Protein AF-A0A497EX18-F1 (afdb_monomer_lite)

Secondary structure (DSSP, 8-state):
-PPPSEEEEEE-PSS--HHHHHTTSGGGGGEEEETTEEEE-SSTTTTTEEEEEETTEEEEEESS---HHHHHHHHHHHTTTTS--SGGGGGGS-HHHHHHHHHHHHHSTT------GGGHHHHHHHHHH--

Foldseek 3Di:
DQDFPDKDKDFADPPADQCLQLVVALCVVQWDDDPQKTAGCDFDQHVFWIWGDDPRMIMITGSDDDPPVVVVVQVCQQSLVVDDFVVVVLVVDDPVCSVVVVVVCVVRPNHGHHDGPRCVVVSVVSVVPPD

pLDDT: mean 92.34, std 7.06, range [54.0, 98.44]

Organism: NCBI:txid2056631

Radius of gyration: 15.6 Å; chains: 1; bounding box: 37×31×43 Å

Structure (mmCIF, N/CA/C/O backbone):
data_AF-A0A497EX18-F1
#
_entry.id   AF-A0A497EX18-F1
#
loop_
_atom_site.group_PDB
_atom_site.id
_atom_site.type_symbol
_atom_site.label_atom_id
_atom_site.label_alt_id
_atom_site.label_comp_id
_atom_site.label_asym_id
_atom_site.label_entity_id
_atom_site.label_seq_id
_atom_site.pdbx_PDB_ins_code
_atom_site.Cartn_x
_atom_site.Cartn_y
_atom_site.Cartn_z
_atom_site.occupancy
_atom_site.B_iso_or_equiv
_atom_site.auth_seq_id
_atom_site.auth_comp_id
_atom_site.auth_asym_id
_atom_site.auth_atom_id
_atom_site.pdbx_PDB_model_num
ATOM 1 N N . MET A 1 1 ? 9.129 -12.858 -20.417 1.00 54.00 1 MET A N 1
ATOM 2 C CA . MET A 1 1 ? 9.268 -12.944 -18.947 1.00 54.00 1 MET A CA 1
ATOM 3 C C . MET A 1 1 ? 9.946 -11.665 -18.480 1.00 54.00 1 MET A C 1
ATOM 5 O O . MET A 1 1 ? 11.062 -11.421 -18.912 1.00 54.00 1 MET A O 1
ATOM 9 N N . LEU A 1 2 ? 9.263 -10.810 -17.715 1.00 69.00 2 LEU A N 1
ATOM 10 C CA . LEU A 1 2 ? 9.873 -9.580 -17.193 1.00 69.00 2 LEU A CA 1
ATOM 11 C C . LEU A 1 2 ? 10.792 -9.935 -16.017 1.00 69.00 2 LEU A C 1
ATOM 13 O O . LEU A 1 2 ? 10.367 -10.642 -15.101 1.00 69.00 2 LEU A O 1
ATOM 17 N N . VAL A 1 3 ? 12.041 -9.471 -16.058 1.00 74.88 3 VAL A N 1
ATOM 18 C CA . VAL A 1 3 ? 13.023 -9.661 -14.982 1.00 74.88 3 VAL A CA 1
ATOM 19 C C . VAL A 1 3 ? 12.923 -8.470 -14.033 1.00 74.88 3 VAL A C 1
ATOM 21 O O . VAL A 1 3 ? 13.071 -7.329 -14.459 1.00 74.88 3 VAL A O 1
ATOM 24 N N . TYR A 1 4 ? 12.640 -8.730 -12.756 1.00 78.62 4 TYR A N 1
ATOM 25 C CA . TYR A 1 4 ? 12.621 -7.695 -11.721 1.00 78.62 4 TYR A CA 1
ATOM 26 C C . TYR A 1 4 ? 14.029 -7.480 -11.188 1.00 78.62 4 TYR A C 1
ATOM 28 O O . TYR A 1 4 ? 14.685 -8.443 -10.797 1.00 78.62 4 TYR A O 1
ATOM 36 N N . LEU A 1 5 ? 14.464 -6.223 -11.172 1.00 88.69 5 LEU A N 1
ATOM 37 C CA . LEU A 1 5 ? 15.798 -5.842 -10.715 1.00 88.69 5 LEU A CA 1
ATOM 38 C C . LEU A 1 5 ? 15.848 -5.699 -9.193 1.00 88.69 5 LEU A C 1
ATOM 40 O O . LEU A 1 5 ? 16.878 -5.961 -8.583 1.00 88.69 5 LEU A O 1
ATOM 44 N N . MET A 1 6 ? 14.728 -5.319 -8.569 1.00 95.81 6 MET A N 1
ATOM 45 C CA . MET A 1 6 ? 14.668 -5.066 -7.130 1.00 95.81 6 MET A CA 1
ATOM 46 C C . MET A 1 6 ? 13.424 -5.686 -6.493 1.00 95.81 6 MET A C 1
ATOM 48 O O . MET A 1 6 ? 12.331 -5.670 -7.070 1.00 95.81 6 MET A O 1
ATOM 52 N N . ILE A 1 7 ? 13.592 -6.216 -5.279 1.00 96.81 7 ILE A N 1
ATOM 53 C CA . ILE A 1 7 ? 12.524 -6.815 -4.474 1.00 96.81 7 ILE A CA 1
ATOM 54 C C . ILE A 1 7 ? 12.624 -6.270 -3.046 1.00 96.81 7 ILE A C 1
ATOM 56 O O . ILE A 1 7 ? 13.701 -6.279 -2.448 1.00 96.81 7 ILE A O 1
ATOM 60 N N . ILE A 1 8 ? 11.493 -5.813 -2.511 1.00 97.62 8 ILE A N 1
ATOM 61 C CA . ILE A 1 8 ? 11.317 -5.475 -1.098 1.00 97.62 8 ILE A CA 1
ATOM 62 C C . ILE A 1 8 ? 10.322 -6.472 -0.511 1.00 97.62 8 ILE A C 1
ATOM 64 O O . ILE A 1 8 ? 9.243 -6.680 -1.067 1.00 97.62 8 ILE A O 1
ATOM 68 N N . GLU A 1 9 ? 10.690 -7.089 0.605 1.00 97.81 9 GLU A N 1
ATOM 69 C CA . GLU A 1 9 ? 9.827 -7.993 1.357 1.00 97.81 9 GLU A CA 1
ATOM 70 C C . GLU A 1 9 ? 9.756 -7.509 2.801 1.00 97.81 9 GLU A C 1
ATOM 72 O O . GLU A 1 9 ? 10.784 -7.180 3.394 1.00 97.81 9 GLU A O 1
ATOM 77 N N . VAL A 1 10 ? 8.542 -7.442 3.340 1.00 97.31 10 VAL A N 1
ATOM 78 C CA . VAL A 1 10 ? 8.270 -6.965 4.699 1.00 97.31 10 VAL A CA 1
ATOM 79 C C . VAL A 1 10 ? 7.309 -7.943 5.361 1.00 97.31 10 VAL A C 1
ATOM 81 O O . VAL A 1 10 ? 6.310 -8.339 4.755 1.00 97.31 10 VAL A O 1
ATOM 84 N N . GLU A 1 11 ? 7.616 -8.352 6.589 1.00 96.94 11 GLU A N 1
ATOM 85 C CA . GLU A 1 11 ? 6.649 -9.045 7.438 1.00 96.94 11 GLU A CA 1
ATOM 86 C C . GLU A 1 11 ? 5.733 -8.009 8.091 1.00 96.94 11 GLU A C 1
ATOM 88 O O . GLU A 1 11 ? 6.201 -6.976 8.568 1.00 96.94 11 GLU A O 1
ATOM 93 N N . VAL A 1 12 ? 4.426 -8.255 8.057 1.00 96.06 12 VAL A N 1
ATOM 94 C CA . VAL A 1 12 ? 3.406 -7.303 8.509 1.00 96.06 12 VAL A CA 1
ATOM 95 C C . VAL A 1 12 ? 2.620 -7.863 9.685 1.00 96.06 12 VAL A C 1
ATOM 97 O O . VAL A 1 12 ? 2.255 -9.044 9.705 1.00 96.06 12 VAL A O 1
ATOM 100 N N . ASP A 1 13 ? 2.310 -6.986 10.634 1.00 92.56 13 ASP A N 1
ATOM 101 C CA . ASP A 1 13 ? 1.446 -7.306 11.762 1.00 92.56 13 ASP A CA 1
ATOM 102 C C . ASP A 1 13 ? -0.003 -7.485 11.302 1.00 92.56 13 ASP A C 1
ATOM 104 O O . ASP A 1 13 ? -0.521 -6.722 10.481 1.00 92.56 13 ASP A O 1
ATOM 108 N N . LEU A 1 14 ? -0.671 -8.507 11.839 1.00 90.75 14 LEU A N 1
ATOM 109 C CA . LEU A 1 14 ? -2.089 -8.739 11.579 1.00 90.75 14 LEU A CA 1
ATOM 110 C C . LEU A 1 14 ? -2.960 -7.987 12.603 1.00 90.75 14 LEU A C 1
ATOM 112 O O . LEU A 1 14 ? -2.598 -7.954 13.777 1.00 90.75 14 LEU A O 1
ATOM 116 N N . PRO A 1 15 ? -4.132 -7.469 12.191 1.00 92.69 15 PRO A N 1
ATOM 117 C CA . PRO A 1 15 ? -4.672 -7.533 10.836 1.00 92.69 15 PRO A CA 1
ATOM 118 C C . PRO A 1 15 ? -4.010 -6.475 9.941 1.00 92.69 15 PRO A C 1
ATOM 120 O O . PRO A 1 15 ? -3.999 -5.295 10.267 1.00 92.69 15 PRO A O 1
ATOM 123 N N . TYR A 1 16 ? -3.481 -6.889 8.791 1.00 96.50 16 TYR A N 1
ATOM 124 C CA . TYR A 1 16 ? -3.112 -5.997 7.691 1.00 96.50 16 TYR A CA 1
ATOM 125 C C . TYR A 1 16 ? -3.752 -6.535 6.421 1.00 96.50 16 TYR A C 1
ATOM 127 O O . TYR A 1 16 ? -3.750 -7.748 6.187 1.00 96.50 16 TYR A O 1
ATOM 135 N N . ASN A 1 17 ? -4.306 -5.637 5.615 1.00 96.31 17 ASN A N 1
ATOM 136 C CA . ASN A 1 17 ? -4.975 -5.988 4.379 1.00 96.31 17 ASN A CA 1
ATOM 137 C C . ASN A 1 17 ? -4.667 -4.952 3.292 1.00 96.31 17 ASN A C 1
ATOM 139 O O . ASN A 1 17 ? -5.249 -3.865 3.249 1.00 96.31 17 ASN A O 1
ATOM 143 N N . LEU A 1 18 ? -3.761 -5.312 2.382 1.00 96.62 18 LEU A N 1
ATOM 144 C CA . LEU A 1 18 ? -3.367 -4.477 1.250 1.00 96.62 18 LEU A CA 1
ATOM 145 C C . LEU A 1 18 ? -4.557 -4.188 0.329 1.00 96.62 18 LEU A C 1
ATOM 147 O O . LEU A 1 18 ? -4.690 -3.078 -0.167 1.00 96.62 18 LEU A O 1
ATOM 151 N N . ASP A 1 19 ? -5.453 -5.151 0.114 1.00 95.62 19 ASP A N 1
ATOM 152 C CA . ASP A 1 19 ? -6.611 -4.943 -0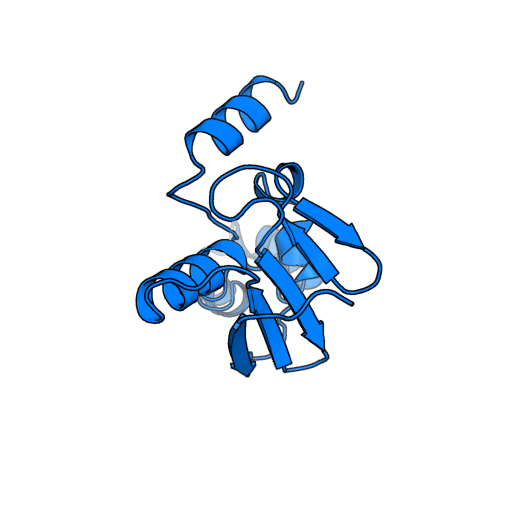.756 1.00 95.62 19 ASP A CA 1
ATOM 153 C C . ASP A 1 19 ? -7.579 -3.908 -0.190 1.00 95.62 19 ASP A C 1
ATOM 155 O O . ASP A 1 19 ? -8.068 -3.058 -0.935 1.00 95.62 19 ASP A O 1
ATOM 159 N N . LEU A 1 20 ? -7.851 -3.970 1.114 1.00 94.56 20 LEU A N 1
ATOM 160 C CA . LEU A 1 20 ? -8.660 -2.964 1.798 1.00 94.56 20 LEU A CA 1
ATOM 161 C C . LEU A 1 20 ? -7.936 -1.628 1.907 1.00 94.56 20 LEU A C 1
ATOM 163 O O . LEU A 1 20 ? -8.597 -0.604 1.904 1.00 94.56 20 LEU A O 1
ATOM 167 N N . THR A 1 21 ? -6.607 -1.623 1.960 1.00 94.94 21 THR A N 1
ATOM 168 C CA . THR A 1 21 ? -5.801 -0.395 1.946 1.00 94.94 21 THR A CA 1
ATOM 169 C C . THR A 1 21 ? -5.843 0.292 0.581 1.00 94.94 21 THR A C 1
ATOM 171 O O . THR A 1 21 ? -6.014 1.505 0.496 1.00 94.94 21 THR A O 1
ATOM 174 N N . MET A 1 22 ? -5.749 -0.477 -0.505 1.00 94.06 22 MET A N 1
ATOM 175 C CA . MET A 1 22 ? -5.703 0.072 -1.858 1.00 94.06 22 MET A CA 1
ATOM 176 C C . MET A 1 22 ? -7.088 0.469 -2.374 1.00 94.06 22 MET A C 1
ATOM 178 O O . MET A 1 22 ? -7.211 1.542 -2.953 1.00 94.06 22 MET A O 1
ATOM 182 N N . LYS A 1 23 ? -8.142 -0.333 -2.153 1.00 86.62 23 LYS A N 1
ATOM 183 C CA . LYS A 1 23 ? -9.487 -0.120 -2.740 1.00 86.62 23 LYS A CA 1
ATOM 184 C C . LYS A 1 23 ? -10.139 1.248 -2.455 1.00 86.62 23 LYS A C 1
ATOM 186 O O . LYS A 1 23 ? -10.624 1.845 -3.409 1.00 86.62 23 LYS A O 1
ATOM 191 N N . PRO A 1 24 ? -10.196 1.753 -1.209 1.00 73.69 24 PRO A N 1
ATOM 192 C CA . PRO A 1 24 ? -10.826 3.031 -0.885 1.00 73.69 24 PRO A CA 1
ATOM 193 C C . PRO A 1 24 ? -9.864 4.224 -1.019 1.00 73.69 24 PRO A C 1
ATOM 195 O O . PRO A 1 24 ? -10.217 5.337 -0.642 1.00 73.69 24 PRO A O 1
ATOM 198 N N . SER A 1 25 ? -8.638 4.019 -1.514 1.00 75.44 25 SER A N 1
ATOM 199 C CA . SER A 1 25 ? -7.626 5.076 -1.588 1.00 75.44 25 SER A CA 1
ATOM 200 C C . SER A 1 25 ? -7.717 5.866 -2.895 1.00 75.44 25 SER A C 1
ATOM 202 O O . SER A 1 25 ? -8.014 5.304 -3.949 1.00 75.44 25 SER A O 1
ATOM 204 N N . PHE A 1 26 ? -7.349 7.151 -2.878 1.00 80.00 26 PHE A N 1
ATOM 205 C CA . PHE A 1 26 ? -7.108 7.896 -4.123 1.00 80.00 26 PHE A CA 1
ATOM 206 C C . PHE A 1 26 ? -5.957 7.293 -4.946 1.00 80.00 26 PHE A C 1
ATOM 208 O O . PHE A 1 26 ? -5.921 7.448 -6.167 1.00 80.00 26 PHE A O 1
ATOM 215 N N . LEU A 1 27 ? -5.055 6.549 -4.294 1.00 88.12 27 LEU A N 1
ATOM 216 C CA . LEU A 1 27 ? -3.998 5.792 -4.959 1.00 88.12 27 LEU A CA 1
ATOM 217 C C . LEU A 1 27 ? -4.550 4.644 -5.806 1.00 88.12 27 LEU A C 1
ATOM 219 O O . LEU A 1 27 ? -3.887 4.268 -6.766 1.00 88.12 27 LEU A O 1
ATOM 223 N N . SER A 1 28 ? -5.758 4.131 -5.535 1.00 87.00 28 SER A N 1
ATOM 224 C CA . SER A 1 28 ? -6.384 3.093 -6.370 1.00 87.00 28 SER A CA 1
ATOM 225 C C . SER A 1 28 ? -6.417 3.483 -7.846 1.00 87.00 28 SER A C 1
ATOM 227 O O . SER A 1 28 ? -6.177 2.639 -8.698 1.00 87.00 28 SER A O 1
ATOM 229 N N . SER A 1 29 ? -6.627 4.767 -8.150 1.00 89.56 29 SER A N 1
ATOM 230 C CA . SER A 1 29 ? -6.651 5.293 -9.520 1.00 89.56 29 SER A CA 1
ATOM 231 C C . SER A 1 29 ? -5.301 5.210 -10.244 1.00 89.56 29 SER A C 1
ATOM 233 O O . SER A 1 29 ? -5.252 5.241 -11.472 1.00 89.56 29 SER A O 1
ATOM 235 N N . LEU A 1 30 ? -4.202 5.080 -9.496 1.00 94.44 30 LEU A N 1
ATOM 236 C CA . LEU A 1 30 ? -2.845 4.943 -10.024 1.00 94.44 30 LEU A CA 1
ATOM 237 C C . LEU A 1 30 ? -2.426 3.484 -10.188 1.00 94.44 30 LEU A C 1
ATOM 239 O O . LEU A 1 30 ? -1.331 3.222 -10.689 1.00 94.44 30 LEU A O 1
ATOM 243 N N . TYR A 1 31 ? -3.274 2.541 -9.777 1.00 96.06 31 TYR A N 1
ATOM 244 C CA . TYR A 1 31 ? -3.004 1.114 -9.818 1.00 96.06 31 TYR A CA 1
ATOM 245 C C . TYR A 1 31 ? -4.084 0.352 -10.578 1.00 96.06 31 TYR A C 1
ATOM 247 O O . TYR A 1 31 ? -5.263 0.686 -10.576 1.00 96.06 31 TYR A O 1
ATOM 255 N N . HIS A 1 32 ? -3.675 -0.750 -11.187 1.00 95.75 32 HIS A N 1
ATOM 256 C CA . HIS A 1 32 ? -4.570 -1.763 -11.716 1.00 95.75 32 HIS A CA 1
ATOM 257 C C . HIS A 1 32 ? -4.355 -3.072 -10.959 1.00 95.75 32 HIS A C 1
ATOM 259 O O . HIS A 1 32 ? -3.227 -3.404 -10.594 1.00 95.75 32 HIS A O 1
ATOM 265 N N . LYS A 1 33 ? -5.428 -3.825 -10.706 1.00 95.56 33 LYS A N 1
ATOM 266 C CA . LYS A 1 33 ? -5.330 -5.115 -10.023 1.00 95.56 33 LYS A CA 1
ATOM 267 C C . LYS A 1 33 ? -5.269 -6.257 -11.034 1.00 95.56 33 LYS A C 1
ATOM 269 O O . LYS A 1 33 ? -6.232 -6.499 -11.753 1.00 95.56 33 LYS A O 1
ATOM 274 N N . GLU A 1 34 ? -4.169 -7.001 -11.018 1.00 96.00 34 GLU A N 1
ATOM 275 C CA . GLU A 1 34 ? -3.913 -8.172 -11.860 1.00 96.00 34 GLU A CA 1
ATOM 276 C C . GLU A 1 34 ? -3.722 -9.416 -10.982 1.00 96.00 34 GLU A C 1
ATOM 278 O O . GLU A 1 34 ? -2.648 -9.671 -10.425 1.00 96.00 34 GLU A O 1
ATOM 283 N N . GLY A 1 35 ? -4.787 -10.204 -10.816 1.00 95.75 35 GLY A N 1
ATOM 284 C CA . GLY A 1 35 ? -4.786 -11.336 -9.888 1.00 95.75 35 GLY A CA 1
ATOM 285 C C . GLY A 1 35 ? -4.545 -10.875 -8.445 1.00 95.75 35 GLY A C 1
ATOM 286 O O . GLY A 1 35 ? -5.335 -10.107 -7.895 1.00 95.75 35 GLY A O 1
ATOM 287 N N . SER A 1 36 ? -3.455 -11.340 -7.829 1.00 95.81 36 SER A N 1
ATOM 288 C CA . SER A 1 36 ? -3.036 -10.933 -6.477 1.00 95.81 36 SER A CA 1
ATOM 289 C C . SER A 1 36 ? -2.112 -9.710 -6.444 1.00 95.81 36 SER A C 1
ATOM 291 O O . SER A 1 36 ? -1.709 -9.286 -5.362 1.00 95.81 36 SER A O 1
ATOM 293 N N . TRP A 1 37 ? -1.759 -9.145 -7.603 1.00 97.62 37 TRP A N 1
ATOM 294 C CA . TRP A 1 37 ? -0.866 -7.993 -7.698 1.00 97.62 37 TRP A CA 1
ATOM 295 C C . TRP A 1 37 ? -1.637 -6.699 -7.933 1.00 97.62 37 TRP A C 1
ATOM 297 O O . TRP A 1 37 ? -2.506 -6.624 -8.795 1.00 97.62 37 TRP A O 1
ATOM 307 N N . TRP A 1 38 ? -1.239 -5.651 -7.226 1.00 98.00 38 TRP A N 1
ATOM 308 C CA . TRP A 1 38 ? -1.517 -4.266 -7.579 1.00 98.00 38 TRP A CA 1
ATOM 309 C C . TRP A 1 38 ? -0.353 -3.751 -8.417 1.00 98.00 38 TRP A C 1
ATOM 311 O O . TRP A 1 38 ? 0.770 -3.657 -7.927 1.00 98.00 38 TRP A O 1
ATOM 321 N N . VAL A 1 39 ? -0.597 -3.452 -9.686 1.00 98.00 39 VAL A N 1
ATOM 322 C CA . VAL A 1 39 ? 0.398 -2.967 -10.647 1.00 98.00 39 VAL A CA 1
ATOM 323 C C . VAL A 1 39 ? 0.228 -1.467 -10.812 1.00 98.00 39 VAL A C 1
ATOM 325 O O . VAL A 1 39 ? -0.866 -1.003 -11.127 1.00 98.00 39 VAL A O 1
ATOM 328 N N . LYS A 1 40 ? 1.294 -0.696 -10.600 1.00 97.38 40 LYS A N 1
ATOM 329 C CA . LYS A 1 40 ? 1.241 0.759 -10.735 1.00 97.38 40 LYS A CA 1
ATOM 330 C C . LYS A 1 40 ? 1.171 1.139 -12.211 1.00 97.38 40 LYS A C 1
ATOM 332 O O . LYS A 1 40 ? 2.048 0.757 -12.985 1.00 97.38 40 LYS A O 1
ATOM 337 N N . ILE A 1 41 ? 0.154 1.896 -12.608 1.00 96.75 41 ILE A N 1
ATOM 338 C CA . ILE A 1 41 ? -0.122 2.279 -14.003 1.00 96.75 41 ILE A CA 1
ATOM 339 C C . ILE A 1 41 ? 0.069 3.774 -14.276 1.00 96.75 41 ILE A C 1
ATOM 341 O O . ILE A 1 41 ? 0.204 4.163 -15.433 1.00 96.75 41 ILE A O 1
ATOM 345 N N . ALA A 1 42 ? 0.129 4.610 -13.239 1.00 95.31 42 ALA A N 1
ATOM 346 C CA . ALA A 1 42 ? 0.352 6.048 -13.366 1.00 95.31 42 ALA A CA 1
ATOM 347 C C . ALA A 1 42 ? 1.267 6.573 -12.251 1.00 95.31 42 ALA A C 1
ATOM 349 O O . ALA A 1 42 ? 1.404 5.945 -11.203 1.00 95.31 42 ALA A O 1
ATOM 350 N N . GLY A 1 43 ? 1.907 7.719 -12.498 1.00 95.31 43 GLY A N 1
ATOM 351 C CA . GLY A 1 43 ? 2.804 8.357 -11.536 1.00 95.31 43 GLY A CA 1
ATOM 352 C C . GLY A 1 43 ? 4.231 7.796 -11.508 1.00 95.31 43 GLY A C 1
ATOM 353 O O . GLY A 1 43 ? 4.725 7.177 -12.459 1.00 95.31 43 GLY A O 1
ATOM 354 N N . PHE A 1 44 ? 4.929 8.050 -10.409 1.00 96.81 44 PHE A N 1
ATOM 355 C CA . PHE A 1 44 ? 6.288 7.611 -10.152 1.00 96.81 44 PHE A CA 1
ATOM 356 C C . PHE A 1 44 ? 6.349 6.080 -10.132 1.00 96.81 44 PHE A C 1
ATOM 358 O O . PHE A 1 44 ? 5.569 5.434 -9.453 1.00 96.81 44 PHE A O 1
ATOM 365 N N . LEU A 1 45 ? 7.275 5.478 -10.886 1.00 97.12 45 LEU A N 1
ATOM 366 C CA . LEU A 1 45 ? 7.387 4.017 -11.069 1.00 97.12 45 LEU A CA 1
ATOM 367 C C . LEU A 1 45 ? 6.196 3.334 -11.778 1.00 97.12 45 LEU A C 1
ATOM 369 O O . LEU A 1 45 ? 6.094 2.103 -11.741 1.00 97.12 45 LEU A O 1
ATOM 373 N N . ALA A 1 46 ? 5.358 4.084 -12.501 1.00 96.94 46 ALA A N 1
ATOM 374 C CA . ALA A 1 46 ? 4.362 3.511 -13.409 1.00 96.94 46 ALA A CA 1
ATOM 375 C C . ALA A 1 46 ? 4.979 2.472 -14.365 1.00 96.94 46 ALA A C 1
ATOM 377 O O . ALA A 1 46 ? 6.100 2.631 -14.866 1.00 96.94 46 ALA A O 1
ATOM 378 N N . GLY A 1 47 ? 4.263 1.366 -14.566 1.00 96.19 47 GLY A N 1
ATOM 379 C CA . GLY A 1 47 ? 4.689 0.206 -15.350 1.00 96.19 47 GLY A CA 1
ATOM 380 C C . GLY A 1 47 ? 5.870 -0.568 -14.759 1.00 96.19 47 GLY A C 1
ATOM 381 O O . GLY A 1 47 ? 6.296 -1.558 -15.344 1.00 96.19 47 GLY A O 1
ATOM 382 N N . SER A 1 48 ? 6.428 -0.128 -13.626 1.00 97.31 48 SER A N 1
ATOM 383 C CA . SER A 1 48 ? 7.659 -0.681 -13.051 1.00 97.31 48 SER A CA 1
ATOM 384 C C . SER A 1 48 ? 7.451 -1.279 -11.666 1.00 97.31 48 SER A C 1
ATOM 386 O O . SER A 1 48 ? 8.144 -2.239 -11.339 1.00 97.31 48 SER A O 1
ATOM 388 N N . LEU A 1 49 ? 6.527 -0.736 -10.868 1.00 98.00 49 LEU A N 1
ATOM 389 C CA . LEU A 1 49 ? 6.235 -1.179 -9.505 1.00 98.00 49 LEU A CA 1
ATOM 390 C C . LEU A 1 49 ? 4.983 -2.059 -9.456 1.00 98.00 49 LEU A C 1
ATOM 392 O O . LEU A 1 49 ? 3.957 -1.745 -10.061 1.00 98.00 49 LEU A O 1
ATOM 396 N N . LYS A 1 50 ? 5.055 -3.143 -8.683 1.00 97.94 50 LYS A N 1
ATOM 397 C CA . LYS A 1 50 ? 3.874 -3.903 -8.274 1.00 97.94 50 LYS A CA 1
ATOM 398 C C . LYS A 1 50 ? 3.964 -4.396 -6.838 1.00 97.94 50 LYS A C 1
ATOM 400 O O . LYS A 1 50 ? 5.051 -4.750 -6.377 1.00 97.94 50 LYS A O 1
ATOM 405 N N . LEU A 1 51 ? 2.816 -4.463 -6.174 1.00 98.25 51 LEU A N 1
ATOM 406 C CA . LEU A 1 51 ? 2.652 -4.791 -4.760 1.00 98.25 51 LEU A CA 1
ATOM 407 C C . LEU A 1 51 ? 1.739 -6.012 -4.604 1.00 98.25 51 LEU A C 1
ATOM 409 O O . LEU A 1 51 ? 0.778 -6.163 -5.355 1.00 98.25 51 LEU A O 1
ATOM 413 N N . LYS A 1 52 ? 2.004 -6.875 -3.629 1.00 97.94 52 LYS A N 1
ATOM 414 C CA . LYS A 1 52 ? 1.075 -7.933 -3.210 1.00 97.94 52 LYS A CA 1
ATOM 415 C C . LYS A 1 52 ? 1.202 -8.211 -1.721 1.00 97.94 52 LYS A C 1
ATOM 417 O O . LYS A 1 52 ? 2.221 -7.904 -1.103 1.00 97.94 52 LYS A O 1
ATOM 422 N N . GLN A 1 53 ? 0.199 -8.893 -1.189 1.00 98.06 53 GLN A N 1
ATOM 423 C CA . GLN A 1 53 ? 0.239 -9.492 0.135 1.00 98.06 53 GLN A CA 1
ATOM 424 C C . GLN A 1 53 ? -0.058 -10.992 0.041 1.00 98.06 53 GLN A C 1
ATOM 426 O O . GLN A 1 53 ? -0.957 -11.413 -0.683 1.00 98.06 53 GLN A O 1
ATOM 431 N N . GLU A 1 54 ? 0.687 -11.790 0.801 1.00 96.44 54 GLU A N 1
ATOM 432 C CA . GLU A 1 54 ? 0.513 -13.231 0.980 1.00 96.44 54 GLU A CA 1
ATOM 433 C C . GLU A 1 54 ? 0.566 -13.545 2.481 1.00 96.44 54 GLU A C 1
ATOM 435 O O . GLU A 1 54 ? 1.637 -13.693 3.070 1.00 96.44 54 GLU A O 1
ATOM 440 N N . GLY A 1 55 ? -0.600 -13.591 3.132 1.00 95.38 55 GLY A N 1
ATOM 441 C CA . GLY A 1 55 ? -0.681 -13.745 4.586 1.00 95.38 55 GLY A CA 1
ATOM 442 C C . GLY A 1 55 ? 0.026 -12.597 5.315 1.00 95.38 55 GLY A C 1
ATOM 443 O O . GLY A 1 55 ? -0.342 -11.436 5.146 1.00 95.38 55 GLY A O 1
ATOM 444 N N . ARG A 1 56 ? 1.057 -12.925 6.104 1.00 96.94 56 ARG A N 1
ATOM 445 C CA . ARG A 1 56 ? 1.906 -11.957 6.828 1.00 96.94 56 ARG A CA 1
ATOM 446 C C . ARG A 1 56 ? 3.052 -11.388 5.997 1.00 96.94 56 ARG A C 1
ATOM 448 O O . ARG A 1 56 ? 3.870 -10.644 6.521 1.00 96.94 56 ARG A O 1
ATOM 455 N N . LYS A 1 57 ? 3.152 -11.743 4.718 1.00 98.06 57 LYS A N 1
ATOM 456 C CA . LYS A 1 57 ? 4.227 -11.268 3.855 1.00 98.06 57 LYS A CA 1
ATOM 457 C C . LYS A 1 57 ? 3.699 -10.233 2.880 1.00 98.06 57 LYS A C 1
ATOM 459 O O . LYS A 1 57 ? 2.845 -10.531 2.048 1.00 98.06 57 LYS A O 1
ATOM 464 N N . PHE A 1 58 ? 4.241 -9.030 2.945 1.00 98.38 58 PHE A N 1
ATOM 465 C CA . PHE A 1 58 ? 4.082 -8.019 1.915 1.00 98.38 58 PHE A CA 1
ATOM 466 C C . PHE A 1 58 ? 5.283 -8.064 0.964 1.00 98.38 58 PHE A C 1
ATOM 468 O O . PHE A 1 58 ? 6.430 -8.208 1.393 1.00 98.38 58 PHE A O 1
ATOM 475 N N . VAL A 1 59 ? 5.023 -7.970 -0.341 1.00 98.44 59 VAL A N 1
ATOM 476 C CA . VAL A 1 59 ? 6.055 -8.044 -1.381 1.00 98.44 59 VAL A CA 1
ATOM 477 C C . VAL A 1 59 ? 5.857 -6.927 -2.391 1.00 98.44 59 VAL A C 1
ATOM 479 O O . VAL A 1 59 ? 4.805 -6.836 -3.025 1.00 98.44 59 VAL A O 1
ATOM 482 N N . ALA A 1 60 ? 6.912 -6.152 -2.623 1.00 98.31 60 ALA A N 1
ATOM 483 C CA . ALA A 1 60 ? 7.009 -5.218 -3.731 1.00 98.31 60 ALA A CA 1
ATOM 484 C C . ALA A 1 60 ? 8.102 -5.656 -4.709 1.00 98.31 60 ALA A C 1
ATOM 486 O O . ALA A 1 60 ? 9.184 -6.095 -4.313 1.00 98.31 60 ALA A O 1
ATOM 487 N N . LYS A 1 61 ? 7.823 -5.537 -6.007 1.00 97.94 61 LYS A N 1
ATOM 488 C CA . LYS A 1 61 ? 8.790 -5.812 -7.075 1.00 97.94 61 LYS A CA 1
ATOM 489 C C . LYS A 1 61 ? 8.915 -4.604 -7.991 1.00 97.94 61 LYS A C 1
ATOM 491 O O . LYS A 1 61 ? 7.894 -4.067 -8.420 1.00 97.94 61 LYS A O 1
ATOM 496 N N . CYS A 1 62 ? 10.151 -4.228 -8.316 1.00 97.69 62 CYS A N 1
ATOM 497 C CA . CYS A 1 62 ? 10.457 -3.126 -9.221 1.00 97.69 62 CYS A CA 1
ATOM 498 C C . CYS A 1 62 ? 11.296 -3.593 -10.420 1.00 97.69 62 CYS A C 1
ATOM 500 O O . CYS A 1 62 ? 12.270 -4.334 -10.266 1.00 97.69 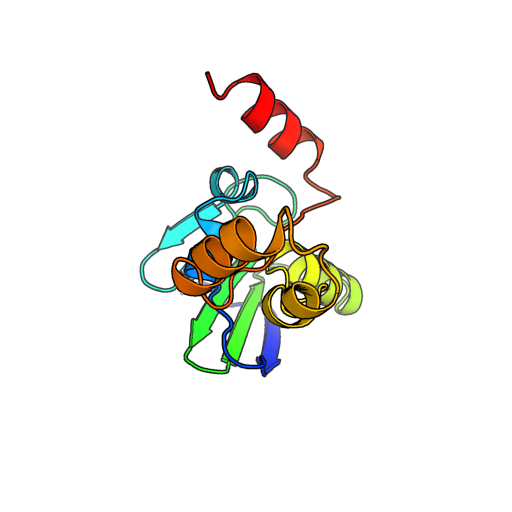62 CYS A O 1
ATOM 502 N N . LEU A 1 63 ? 10.903 -3.174 -11.625 1.00 96.50 63 LEU A N 1
ATOM 503 C CA . LEU A 1 63 ? 11.651 -3.415 -12.868 1.00 96.50 63 LEU A CA 1
ATOM 504 C C . LEU A 1 63 ? 12.799 -2.422 -13.081 1.00 96.50 63 LEU A C 1
ATOM 506 O O . LEU A 1 63 ? 13.633 -2.650 -13.948 1.00 96.50 63 LEU A O 1
ATOM 510 N N . LYS A 1 64 ? 12.822 -1.315 -12.334 1.00 93.69 64 LYS A N 1
ATOM 511 C CA . LYS A 1 64 ? 13.866 -0.291 -12.425 1.00 93.69 64 LYS A CA 1
ATOM 512 C C . LYS A 1 64 ? 14.901 -0.508 -11.333 1.00 93.69 64 LYS A C 1
ATOM 514 O O . LYS A 1 64 ? 14.562 -0.954 -10.242 1.00 93.69 64 LYS A O 1
ATOM 519 N N . GLU A 1 65 ? 16.142 -0.168 -11.646 1.00 93.12 65 GLU A N 1
ATOM 520 C CA . GLU A 1 65 ? 17.193 -0.001 -10.653 1.00 93.12 65 GLU A CA 1
ATOM 521 C C . GLU A 1 65 ? 17.126 1.435 -10.129 1.00 93.12 65 GLU A C 1
ATOM 523 O O . GLU A 1 65 ? 17.069 2.394 -10.902 1.00 93.12 65 GLU A O 1
ATOM 528 N N . LEU A 1 66 ? 17.046 1.578 -8.812 1.00 93.50 66 LEU A N 1
ATOM 529 C CA . LEU A 1 66 ? 17.016 2.854 -8.115 1.00 93.50 66 LEU A CA 1
ATOM 530 C C . LEU A 1 66 ? 17.678 2.696 -6.749 1.00 93.50 66 LEU A C 1
ATOM 532 O O . LEU A 1 66 ? 17.978 1.585 -6.312 1.00 93.50 66 LEU A O 1
ATOM 536 N N . ASP A 1 67 ? 17.882 3.816 -6.062 1.00 95.81 67 ASP A N 1
ATOM 537 C CA . ASP A 1 67 ? 18.305 3.774 -4.670 1.00 95.81 67 ASP A CA 1
ATOM 538 C C . ASP A 1 67 ? 17.340 2.910 -3.837 1.00 95.81 67 ASP A C 1
ATOM 540 O O . ASP A 1 67 ? 16.112 3.037 -3.916 1.00 95.81 67 ASP A O 1
ATOM 544 N N . ARG A 1 68 ? 17.903 1.990 -3.049 1.00 95.44 68 ARG A N 1
ATOM 545 C CA . ARG A 1 68 ? 17.115 1.007 -2.298 1.00 95.44 68 ARG A CA 1
ATOM 546 C C . ARG A 1 68 ? 16.282 1.660 -1.201 1.00 95.44 68 ARG A C 1
ATOM 548 O O . ARG A 1 68 ? 15.174 1.189 -0.951 1.00 95.44 68 ARG A O 1
ATOM 555 N N . ASN A 1 69 ? 16.788 2.717 -0.570 1.00 96.88 69 ASN A N 1
ATOM 556 C CA . ASN A 1 69 ? 16.058 3.421 0.482 1.00 96.88 69 ASN A CA 1
ATOM 557 C C . ASN A 1 69 ? 14.896 4.212 -0.114 1.00 96.88 69 ASN A C 1
ATOM 559 O O . ASN A 1 69 ? 13.804 4.174 0.441 1.00 96.88 69 ASN A O 1
ATOM 563 N N . LEU A 1 70 ? 15.096 4.829 -1.280 1.00 96.44 70 LEU A N 1
ATOM 564 C CA . LEU A 1 70 ? 14.029 5.476 -2.038 1.00 96.44 70 LEU A CA 1
ATOM 565 C C . LEU A 1 70 ? 12.917 4.489 -2.419 1.00 96.44 70 LEU A C 1
ATOM 567 O O . LEU A 1 70 ? 11.742 4.795 -2.235 1.00 96.44 70 LEU A O 1
ATOM 571 N N . LEU A 1 71 ? 13.270 3.303 -2.936 1.00 97.25 71 LEU A N 1
ATOM 572 C CA . LEU A 1 71 ? 12.272 2.275 -3.255 1.00 97.25 71 LEU A CA 1
ATOM 573 C C . LEU A 1 71 ? 11.530 1.816 -2.000 1.00 97.25 71 LEU A C 1
ATOM 575 O O . LEU A 1 71 ? 10.314 1.659 -2.035 1.00 97.25 71 LEU A O 1
ATOM 579 N N . PHE A 1 72 ? 12.264 1.570 -0.914 1.00 97.81 72 PHE A N 1
ATOM 580 C CA . PHE A 1 72 ? 11.679 1.138 0.347 1.00 97.81 72 PHE A CA 1
ATOM 581 C C . PHE A 1 72 ? 10.699 2.184 0.883 1.00 97.81 72 PHE A C 1
ATOM 583 O O . PHE A 1 72 ? 9.559 1.841 1.165 1.00 97.81 72 PHE A O 1
ATOM 590 N N . GLU A 1 73 ? 11.102 3.452 0.956 1.00 97.44 73 GLU A N 1
ATOM 591 C CA . GLU A 1 73 ? 10.253 4.556 1.408 1.00 97.44 73 GLU A CA 1
ATOM 592 C C . GLU A 1 73 ? 8.970 4.669 0.575 1.00 97.44 73 GLU A C 1
ATOM 594 O O . GLU A 1 73 ? 7.876 4.680 1.138 1.00 97.44 73 GLU A O 1
ATOM 599 N N . GLU A 1 74 ? 9.086 4.673 -0.757 1.00 97.06 74 GLU A N 1
ATOM 600 C CA . GLU A 1 74 ? 7.920 4.741 -1.645 1.00 97.06 74 GLU A CA 1
ATOM 601 C C . GLU A 1 74 ? 6.977 3.555 -1.401 1.00 97.06 74 GLU A C 1
ATOM 603 O O . GLU A 1 74 ? 5.773 3.722 -1.229 1.00 97.06 74 GLU A O 1
ATOM 608 N N . VAL A 1 75 ? 7.529 2.347 -1.294 1.00 97.31 75 VAL A N 1
ATOM 609 C CA . VAL A 1 75 ? 6.762 1.131 -1.019 1.00 97.31 75 VAL A CA 1
ATOM 610 C C . VAL A 1 75 ? 6.055 1.195 0.337 1.00 97.31 75 VAL A C 1
ATOM 612 O O . VAL A 1 75 ? 4.899 0.780 0.432 1.00 97.31 75 VAL A O 1
ATOM 615 N N . MET A 1 76 ? 6.702 1.717 1.380 1.00 97.75 76 MET A N 1
ATOM 616 C CA . MET A 1 76 ? 6.091 1.868 2.704 1.00 97.75 76 MET A CA 1
ATOM 617 C C . MET A 1 76 ? 4.959 2.895 2.689 1.00 97.75 76 MET A C 1
ATOM 619 O O . MET A 1 76 ? 3.915 2.647 3.292 1.00 97.75 76 MET A O 1
ATOM 623 N N . PHE A 1 77 ? 5.125 4.009 1.971 1.00 97.00 77 PHE A N 1
ATOM 624 C CA . PHE A 1 77 ? 4.081 5.018 1.801 1.00 97.00 77 PHE A CA 1
ATOM 625 C C . PHE A 1 77 ? 2.875 4.479 1.034 1.00 97.00 77 PHE A C 1
ATOM 627 O O . PHE A 1 77 ? 1.744 4.541 1.528 1.00 97.00 77 PHE A O 1
ATOM 634 N N . GLU A 1 78 ? 3.111 3.886 -0.132 1.00 96.38 78 GLU A N 1
ATOM 635 C CA . GLU A 1 78 ? 2.040 3.440 -1.022 1.00 96.38 78 GLU A CA 1
ATOM 636 C C . GLU A 1 78 ? 1.287 2.218 -0.482 1.00 96.38 78 GLU A C 1
ATOM 638 O O . GLU A 1 78 ? 0.109 2.045 -0.775 1.00 96.38 78 GLU A O 1
ATOM 643 N N . SER A 1 79 ? 1.928 1.393 0.349 1.00 96.38 79 SER A N 1
ATOM 644 C CA . SER A 1 79 ? 1.276 0.271 1.043 1.00 96.38 79 SER A CA 1
ATOM 645 C C . SER A 1 79 ? 0.595 0.662 2.358 1.00 96.38 79 SER A C 1
ATOM 647 O O . SER A 1 79 ? -0.083 -0.164 2.964 1.00 96.38 79 SER A O 1
ATOM 649 N N . GLY A 1 80 ? 0.785 1.894 2.838 1.00 95.69 80 GLY A N 1
ATOM 650 C CA . GLY A 1 80 ? 0.288 2.328 4.144 1.00 95.69 80 GLY A CA 1
ATOM 651 C C . GLY A 1 80 ? 1.040 1.739 5.345 1.00 95.69 80 GLY A C 1
ATOM 652 O O . GLY A 1 80 ? 0.673 2.012 6.484 1.00 95.69 80 GLY A O 1
ATOM 653 N N . LEU A 1 81 ? 2.110 0.967 5.127 1.00 96.38 81 LEU A N 1
ATOM 654 C CA . LEU A 1 81 ? 2.913 0.364 6.201 1.00 96.38 81 LEU A CA 1
ATOM 655 C C . LEU A 1 81 ? 3.776 1.381 6.968 1.00 96.38 81 LEU A C 1
ATOM 657 O O . LEU A 1 81 ? 4.398 1.036 7.969 1.00 96.38 81 LEU A O 1
ATOM 661 N N . TRP A 1 82 ? 3.813 2.637 6.522 1.00 95.06 82 TRP A N 1
ATOM 662 C CA . TRP A 1 82 ? 4.402 3.751 7.268 1.00 95.06 82 TRP A CA 1
ATOM 663 C C . TRP A 1 82 ? 3.614 4.112 8.541 1.00 95.06 82 TRP A C 1
ATOM 665 O O . TRP A 1 82 ? 4.169 4.750 9.436 1.00 95.06 82 TRP A O 1
ATOM 675 N N . SER A 1 83 ? 2.335 3.727 8.636 1.00 90.50 83 SER A N 1
ATOM 676 C CA . SER A 1 83 ? 1.483 3.994 9.796 1.00 90.50 83 SER A CA 1
ATOM 677 C C . SER A 1 83 ? 1.219 2.734 10.618 1.00 90.50 83 SER A C 1
ATOM 679 O O . SER A 1 83 ? 1.095 1.630 10.085 1.00 90.50 83 SER A O 1
ATOM 681 N N . LYS A 1 84 ? 1.045 2.917 11.930 1.00 88.50 84 LYS A N 1
ATOM 682 C CA . LYS A 1 84 ? 0.556 1.862 12.826 1.00 88.50 84 LYS A CA 1
ATOM 683 C C . LYS A 1 84 ? -0.881 1.435 12.479 1.00 88.50 84 LYS A C 1
ATOM 685 O O . LYS A 1 84 ? -1.577 2.180 11.783 1.00 88.50 84 LYS A O 1
ATOM 690 N N . PRO A 1 85 ? -1.331 0.265 12.966 1.00 89.69 85 PRO A N 1
ATOM 691 C CA . PRO A 1 85 ? -2.728 -0.128 12.879 1.00 89.69 85 PRO A CA 1
ATOM 692 C C . PRO A 1 85 ? -3.690 0.928 13.425 1.00 89.69 85 PRO A C 1
ATOM 694 O O . PRO A 1 85 ? -3.457 1.500 14.488 1.00 89.69 85 PRO A O 1
ATOM 697 N N . PHE A 1 86 ? -4.781 1.191 12.701 1.00 88.06 86 PHE A N 1
ATOM 698 C CA . PHE A 1 86 ? -5.810 2.127 13.168 1.00 88.06 86 PHE A CA 1
ATOM 699 C C . PHE A 1 86 ? -6.634 1.544 14.313 1.00 88.06 86 PHE A C 1
ATOM 701 O O . PHE A 1 86 ? -7.162 2.285 15.139 1.00 88.06 86 PHE A O 1
ATOM 708 N N . GLU A 1 87 ? -6.674 0.222 14.403 1.00 90.44 87 GLU A N 1
ATOM 709 C CA . GLU A 1 87 ? -7.227 -0.539 15.515 1.00 90.44 87 GLU A CA 1
ATOM 710 C C . GLU A 1 87 ? -6.609 -0.117 16.854 1.00 90.44 87 GLU A C 1
ATOM 712 O O . GLU A 1 87 ? -7.323 0.078 17.839 1.00 90.44 87 GLU A O 1
ATOM 717 N N . ASP A 1 88 ? -5.301 0.148 16.864 1.00 89.12 88 ASP A N 1
ATOM 718 C CA . ASP A 1 88 ? -4.570 0.582 18.058 1.00 89.12 88 ASP A CA 1
ATOM 719 C C . ASP A 1 88 ? -4.982 1.994 18.511 1.00 89.12 88 ASP A C 1
ATOM 721 O O . ASP A 1 88 ? -4.760 2.384 19.659 1.00 89.12 88 ASP A O 1
ATOM 725 N N . MET A 1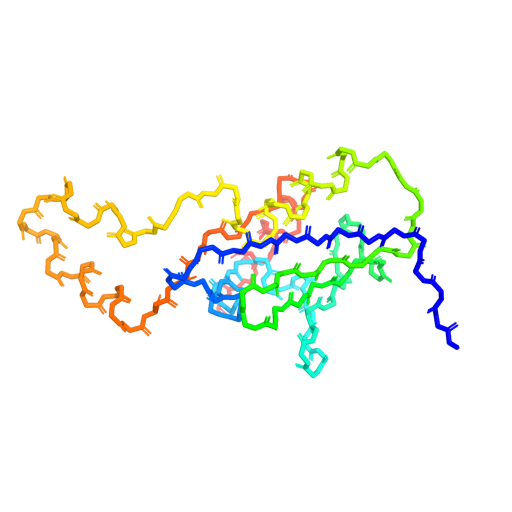 89 ? -5.588 2.782 17.617 1.00 87.31 89 MET A N 1
ATOM 726 C CA . MET A 1 89 ? -5.995 4.161 17.884 1.00 87.31 89 MET A CA 1
ATOM 727 C C . MET A 1 89 ? -7.421 4.269 18.430 1.00 87.31 89 MET A C 1
ATOM 729 O O . MET A 1 89 ? -7.799 5.322 18.937 1.00 87.31 89 MET A O 1
ATOM 733 N N . VAL A 1 90 ? -8.226 3.207 18.378 1.00 89.88 90 VAL A N 1
ATOM 734 C CA . VAL A 1 90 ? -9.632 3.256 18.816 1.00 89.88 90 VAL A CA 1
ATOM 735 C C . VAL A 1 90 ? -9.745 3.581 20.309 1.00 89.88 90 VAL A C 1
ATOM 737 O O . VAL A 1 90 ? -10.581 4.391 20.721 1.00 89.88 90 VAL A O 1
ATOM 740 N N . GLY A 1 91 ? -8.857 3.009 21.127 1.00 87.88 91 GLY A N 1
ATOM 741 C CA . GLY A 1 91 ? -8.883 3.160 22.584 1.00 87.88 91 GLY A CA 1
ATOM 742 C C . GLY A 1 91 ? -8.658 4.593 23.080 1.00 87.88 91 GLY A C 1
ATOM 743 O O . GLY A 1 91 ? -9.119 4.937 24.170 1.00 87.88 91 GLY A O 1
ATOM 744 N N . ILE A 1 92 ? -8.006 5.443 22.277 1.00 91.75 92 ILE A N 1
ATOM 745 C CA . ILE A 1 92 ? -7.721 6.845 22.629 1.00 91.75 92 ILE A CA 1
ATOM 746 C C . ILE A 1 92 ? -8.825 7.818 22.190 1.00 91.75 92 ILE A C 1
ATOM 748 O O . ILE A 1 92 ? -8.767 9.001 22.525 1.00 91.75 92 ILE A O 1
ATOM 752 N N . LEU A 1 93 ? -9.839 7.347 21.455 1.00 91.88 93 LEU A N 1
ATOM 753 C CA . LEU A 1 93 ? -10.949 8.182 20.996 1.00 91.88 93 LEU A CA 1
ATOM 754 C C . LEU A 1 93 ? -11.940 8.485 22.123 1.00 91.88 93 LEU A C 1
ATOM 756 O O . LEU A 1 93 ? -12.149 7.674 23.033 1.00 91.88 93 LEU A O 1
ATOM 760 N N . THR A 1 94 ? -12.609 9.637 22.024 1.00 93.06 94 THR A N 1
ATOM 761 C CA . THR A 1 94 ? -13.711 10.005 22.920 1.00 93.06 94 THR A CA 1
ATOM 762 C C . THR A 1 94 ? -14.914 9.088 22.699 1.00 93.06 94 THR A C 1
ATOM 764 O O . THR A 1 94 ? -15.159 8.609 21.591 1.00 93.06 94 THR A O 1
ATOM 767 N N . SER A 1 95 ? -15.714 8.869 23.745 1.00 88.62 95 SER A N 1
ATOM 768 C CA . SER A 1 95 ? -16.883 7.976 23.694 1.00 88.62 95 SER A CA 1
ATOM 769 C C . SER A 1 95 ? -17.898 8.344 22.605 1.00 88.62 95 SER A C 1
ATOM 771 O O . SER A 1 95 ? -18.544 7.458 22.059 1.00 88.62 95 SER A O 1
ATOM 773 N N . SER A 1 96 ? -18.008 9.630 22.256 1.00 89.44 96 SER A N 1
ATOM 774 C CA . SER A 1 96 ? -1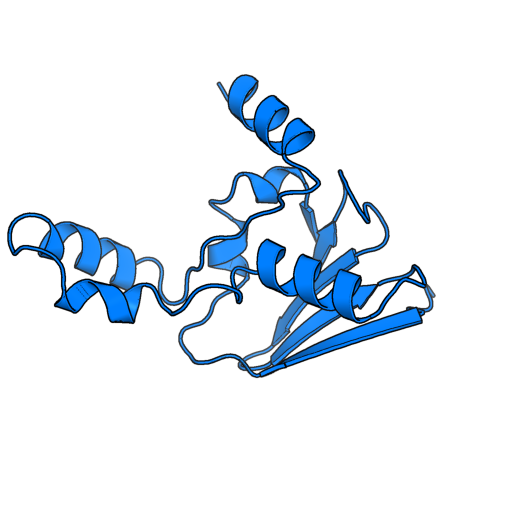8.939 10.143 21.243 1.00 89.44 96 SER A CA 1
ATOM 775 C C . SER A 1 96 ? -18.657 9.675 19.812 1.00 89.44 96 SER A C 1
ATOM 777 O O . SER A 1 96 ? -19.586 9.585 19.017 1.00 89.44 96 SER A O 1
ATOM 779 N N . ILE A 1 97 ? -17.394 9.406 19.471 1.00 91.69 97 ILE A N 1
ATOM 780 C CA . ILE A 1 97 ? -16.964 8.971 18.128 1.00 91.69 97 ILE A CA 1
ATOM 781 C C . ILE A 1 97 ? -16.494 7.522 18.113 1.00 91.69 97 ILE A C 1
ATOM 783 O O . ILE A 1 97 ? -16.503 6.896 17.055 1.00 91.69 97 ILE A O 1
ATOM 787 N N . ARG A 1 98 ? -16.100 6.982 19.271 1.00 93.00 98 ARG A N 1
ATOM 788 C CA . ARG A 1 98 ? -15.546 5.635 19.389 1.00 93.00 98 ARG A CA 1
ATOM 789 C C . ARG A 1 98 ? -16.442 4.575 18.753 1.00 93.00 98 ARG A C 1
ATOM 791 O O . ARG A 1 98 ? -15.943 3.833 17.924 1.00 93.00 98 ARG A O 1
ATOM 798 N N . SER A 1 99 ? -17.738 4.558 19.063 1.00 87.44 99 SER A N 1
ATOM 799 C CA . SER A 1 99 ? -18.669 3.545 18.540 1.00 87.44 99 SER A CA 1
ATOM 800 C C . SER A 1 99 ? -18.749 3.537 17.009 1.00 87.44 99 SER A C 1
ATOM 802 O O . SER A 1 99 ? -18.757 2.477 16.388 1.00 87.44 99 SER A O 1
ATOM 804 N N . SER A 1 100 ? -18.749 4.717 16.381 1.00 87.81 100 SER A N 1
ATOM 805 C CA . SER A 1 100 ? -18.736 4.841 14.920 1.00 87.81 100 SER A CA 1
ATOM 806 C C . SER A 1 100 ? -17.432 4.323 14.309 1.00 87.81 100 SER A C 1
ATOM 808 O O . SER A 1 100 ? -17.455 3.711 13.244 1.00 87.81 100 SER A O 1
ATOM 810 N N . ILE A 1 101 ? -16.294 4.560 14.967 1.00 91.38 101 ILE A N 1
ATOM 811 C CA . ILE A 1 101 ? -14.986 4.097 14.485 1.00 91.38 101 ILE A CA 1
ATOM 812 C C . ILE A 1 101 ? -14.780 2.602 14.747 1.00 91.38 101 ILE A C 1
ATOM 814 O O . ILE A 1 101 ? -14.244 1.923 13.879 1.00 91.38 101 ILE A O 1
ATOM 818 N N . GLU A 1 102 ? -15.236 2.074 15.885 1.00 91.38 102 GLU A N 1
ATOM 819 C CA . GLU A 1 102 ? -15.232 0.636 16.193 1.00 91.38 102 GLU A CA 1
ATOM 820 C C . GLU A 1 102 ? -15.947 -0.146 15.094 1.00 91.38 102 GLU A C 1
ATOM 822 O O . GLU A 1 102 ? -15.371 -1.070 14.524 1.00 91.38 102 GLU A O 1
ATOM 827 N N . PHE A 1 103 ? -17.140 0.308 14.703 1.00 90.00 103 PHE A N 1
ATOM 828 C CA . PHE A 1 103 ? -17.869 -0.290 13.591 1.00 90.00 103 PHE A CA 1
ATOM 829 C C . PHE A 1 103 ? -17.054 -0.286 12.287 1.00 90.00 103 PHE A C 1
ATOM 831 O O . PHE A 1 103 ? -16.983 -1.300 11.597 1.00 90.00 103 PHE A O 1
ATOM 838 N N . LEU A 1 104 ? -16.399 0.829 11.941 1.00 89.88 104 LEU A N 1
ATOM 839 C CA . LEU A 1 104 ? -15.564 0.899 10.734 1.00 89.88 104 LEU A CA 1
ATOM 840 C C . LEU A 1 104 ? -14.360 -0.044 10.803 1.00 89.88 104 LEU A C 1
ATOM 842 O O . LEU A 1 104 ? -14.050 -0.706 9.815 1.00 89.88 104 LEU A O 1
ATOM 846 N N . VAL A 1 105 ? -13.700 -0.127 11.954 1.00 90.88 105 VAL A N 1
ATOM 847 C CA . VAL A 1 105 ? -12.574 -1.037 12.184 1.00 90.88 105 VAL A CA 1
ATOM 848 C C . VAL A 1 105 ? -13.003 -2.497 12.026 1.00 90.88 105 VAL A C 1
ATOM 850 O O . VAL A 1 105 ? -12.301 -3.273 11.379 1.00 90.88 105 VAL A O 1
ATOM 853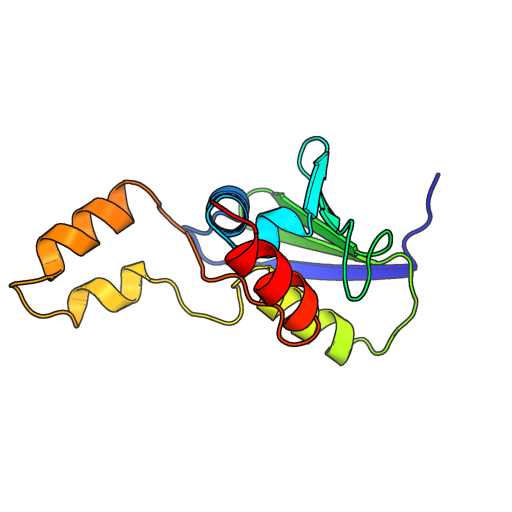 N N . GLU A 1 106 ? -14.173 -2.865 12.545 1.00 90.62 106 GLU A N 1
ATOM 854 C CA . GLU A 1 106 ? -14.729 -4.211 12.391 1.00 90.62 106 GLU A CA 1
ATOM 855 C C . GLU A 1 106 ? -15.066 -4.548 10.931 1.00 90.62 106 GLU A C 1
ATOM 857 O O . GLU A 1 106 ? -14.847 -5.679 10.496 1.00 90.62 106 GLU A O 1
ATOM 862 N N . GLN A 1 107 ? -15.577 -3.583 10.157 1.00 91.56 107 GLN A N 1
ATOM 863 C CA . GLN A 1 107 ? -15.908 -3.786 8.739 1.00 91.56 107 GLN A CA 1
ATOM 864 C C . GLN A 1 107 ? -14.677 -3.783 7.820 1.00 91.56 107 GLN A C 1
ATOM 866 O O . GLN A 1 107 ? -14.684 -4.443 6.778 1.00 91.56 107 GLN A O 1
ATOM 871 N N . PHE A 1 108 ? -13.617 -3.060 8.190 1.00 92.44 108 PHE A N 1
ATOM 872 C CA . PHE A 1 108 ? -12.411 -2.885 7.378 1.00 92.44 108 PHE A CA 1
ATOM 873 C C . PHE A 1 108 ? -11.129 -3.263 8.142 1.00 92.44 108 PHE A C 1
ATOM 875 O O . PHE A 1 108 ? -10.218 -2.439 8.263 1.00 92.44 108 PHE A O 1
ATOM 882 N N . PRO A 1 109 ? -11.010 -4.513 8.629 1.00 93.19 109 PRO A N 1
ATOM 883 C CA . PRO A 1 109 ? -9.884 -4.915 9.456 1.00 93.19 109 PRO A CA 1
ATOM 884 C C . PRO A 1 109 ? -8.574 -4.874 8.669 1.00 93.19 109 PRO A C 1
ATOM 886 O O . PRO A 1 109 ? -8.450 -5.404 7.559 1.00 93.19 109 PRO A O 1
ATOM 889 N N . GLY A 1 110 ? -7.565 -4.270 9.274 1.00 94.00 110 GLY A N 1
ATOM 890 C CA . GLY A 1 110 ? -6.220 -4.147 8.743 1.00 94.00 110 GLY A CA 1
ATOM 891 C C . GLY A 1 110 ? -6.055 -3.140 7.621 1.00 94.00 110 GLY A C 1
ATOM 892 O O . GLY A 1 110 ? -5.022 -3.157 6.945 1.00 94.00 110 GLY A O 1
ATOM 893 N N . VAL A 1 111 ? -7.044 -2.270 7.413 1.00 93.56 111 VAL A N 1
ATOM 894 C CA . VAL A 1 111 ? -6.896 -1.122 6.522 1.00 93.56 111 VAL A CA 1
ATOM 895 C C . VAL A 1 111 ? -5.797 -0.190 7.045 1.00 93.56 111 VAL A C 1
ATOM 897 O O . VAL A 1 111 ? -5.647 0.031 8.251 1.00 93.56 111 VAL A O 1
ATOM 900 N N . ARG A 1 112 ? -4.993 0.343 6.128 1.00 93.50 112 ARG A N 1
ATOM 901 C CA . ARG A 1 112 ? -3.993 1.385 6.383 1.00 93.50 112 ARG A CA 1
ATOM 902 C C . ARG A 1 112 ? -4.237 2.569 5.458 1.00 93.50 112 ARG A C 1
ATOM 904 O O . ARG A 1 112 ? -5.084 2.513 4.567 1.00 93.50 112 ARG A O 1
ATOM 911 N N . LEU A 1 113 ? -3.500 3.654 5.674 1.00 91.62 113 LEU A N 1
ATOM 912 C CA . LEU A 1 113 ? -3.589 4.840 4.830 1.00 91.62 113 LEU A CA 1
ATOM 913 C C . LEU A 1 113 ? -2.474 4.833 3.787 1.00 91.62 113 LEU A C 1
ATOM 915 O O . LEU A 1 113 ? -1.342 5.214 4.068 1.00 91.62 113 LEU A O 1
ATOM 919 N N . ALA A 1 114 ? -2.806 4.417 2.570 1.00 94.25 114 ALA A N 1
ATOM 920 C CA . ALA A 1 114 ? -1.909 4.527 1.427 1.00 94.25 114 ALA A CA 1
ATOM 921 C C . ALA A 1 114 ? -1.713 6.002 1.033 1.00 94.25 114 ALA A C 1
ATOM 923 O O . ALA A 1 114 ? -2.688 6.743 0.876 1.00 94.25 114 ALA A O 1
ATOM 924 N N . VAL A 1 115 ? -0.463 6.425 0.846 1.00 94.00 115 VAL A N 1
ATOM 925 C CA . VAL A 1 115 ? -0.102 7.779 0.395 1.00 94.00 115 VAL A CA 1
ATOM 926 C C . VAL A 1 115 ? 0.985 7.706 -0.676 1.00 94.00 115 VAL A C 1
ATOM 928 O O . VAL A 1 115 ? 1.807 6.802 -0.658 1.00 94.00 115 VAL A O 1
ATOM 931 N N . SER A 1 116 ? 1.017 8.657 -1.612 1.00 94.44 116 SER A N 1
ATOM 932 C CA . SER A 1 116 ? 2.162 8.834 -2.519 1.00 94.44 116 SER A CA 1
ATOM 933 C C . SER A 1 116 ? 2.471 10.324 -2.653 1.00 94.44 116 SER A C 1
ATOM 935 O O . SER A 1 116 ? 1.849 11.026 -3.457 1.00 94.44 116 SER A O 1
ATOM 937 N N . PRO A 1 117 ? 3.416 10.847 -1.850 1.00 93.06 117 PRO A N 1
ATOM 938 C CA . PRO A 1 117 ? 3.814 12.251 -1.921 1.00 93.06 117 PRO A CA 1
ATOM 939 C C . PRO A 1 117 ? 4.330 12.655 -3.310 1.00 93.06 117 PRO A C 1
ATOM 941 O O . PRO A 1 117 ? 4.099 13.780 -3.755 1.00 93.06 117 PRO A O 1
ATOM 944 N N . ARG A 1 118 ? 4.995 11.735 -4.026 1.00 95.62 118 ARG A N 1
ATOM 945 C CA . ARG A 1 118 ? 5.535 11.982 -5.375 1.00 95.62 118 ARG A CA 1
ATOM 946 C C . ARG A 1 118 ? 4.451 12.084 -6.441 1.00 95.62 118 ARG A C 1
ATOM 948 O O . ARG A 1 118 ? 4.637 12.812 -7.415 1.00 95.62 118 ARG A O 1
ATOM 955 N N . ASP A 1 119 ? 3.309 11.443 -6.214 1.00 95.25 119 ASP A N 1
ATOM 956 C CA . ASP A 1 119 ? 2.175 11.435 -7.137 1.00 95.25 119 ASP A CA 1
ATOM 957 C C . ASP A 1 119 ? 1.042 12.368 -6.725 1.00 95.25 119 ASP A C 1
ATOM 959 O O . ASP A 1 119 ? -0.068 12.273 -7.253 1.00 95.25 119 ASP A O 1
ATOM 963 N N . PHE A 1 120 ? 1.323 13.336 -5.846 1.00 92.25 120 PHE A N 1
ATOM 964 C CA . PHE A 1 120 ? 0.343 14.322 -5.392 1.00 92.25 120 PHE A CA 1
ATOM 965 C C . PHE A 1 120 ? -0.433 14.967 -6.548 1.00 92.25 120 PHE A C 1
ATOM 967 O O . PHE A 1 120 ? -1.645 15.123 -6.462 1.00 92.25 120 PHE A O 1
ATOM 974 N N . LYS A 1 121 ? 0.236 15.297 -7.662 1.00 92.06 121 LYS A N 1
ATOM 975 C CA . LYS A 1 121 ? -0.432 15.878 -8.839 1.00 92.06 121 LYS A CA 1
ATOM 976 C C . LYS A 1 121 ? -1.439 14.915 -9.472 1.00 92.06 121 LYS A C 1
ATOM 978 O O . LYS A 1 121 ? -2.533 15.341 -9.822 1.00 92.06 121 LYS A O 1
ATOM 983 N N . CYS A 1 122 ? -1.087 13.638 -9.611 1.00 91.19 122 CYS A N 1
ATOM 984 C CA . CYS A 1 122 ? -1.985 12.624 -10.161 1.00 91.19 122 CYS A CA 1
ATOM 985 C C . CYS A 1 122 ? -3.174 12.382 -9.224 1.00 91.19 122 CYS A C 1
ATOM 987 O O . CYS A 1 122 ? -4.313 12.368 -9.681 1.00 91.19 122 CYS A O 1
ATOM 989 N N . ILE A 1 123 ? -2.913 12.280 -7.917 1.00 89.81 123 ILE A N 1
ATOM 990 C CA . ILE A 1 123 ? -3.938 12.140 -6.874 1.00 89.81 123 ILE A CA 1
ATOM 991 C C . ILE A 1 123 ? -4.889 13.340 -6.885 1.00 89.81 123 ILE A C 1
ATOM 993 O O . ILE A 1 123 ? -6.103 13.162 -6.885 1.00 89.81 123 ILE A O 1
ATOM 997 N N . PHE A 1 124 ? -4.349 14.558 -6.941 1.00 90.44 124 PHE A N 1
ATOM 998 C CA . PHE A 1 124 ? -5.132 15.789 -6.992 1.00 90.44 124 PHE A CA 1
ATOM 999 C C . PHE A 1 124 ? -6.042 15.829 -8.223 1.00 90.44 124 PHE A C 1
ATOM 1001 O O . PHE A 1 124 ? -7.228 16.117 -8.093 1.00 90.44 124 PHE A O 1
ATOM 1008 N N . ILE A 1 125 ? -5.517 15.489 -9.404 1.00 88.62 125 ILE A N 1
ATOM 1009 C CA . ILE A 1 125 ? -6.320 15.391 -10.630 1.00 88.62 125 ILE A CA 1
ATOM 1010 C C . ILE A 1 125 ? -7.429 14.347 -10.458 1.00 88.62 125 ILE A C 1
ATOM 1012 O O . ILE A 1 125 ? -8.583 14.643 -10.753 1.00 88.62 125 ILE A O 1
ATOM 1016 N N . GLY A 1 126 ? -7.101 13.158 -9.944 1.00 85.62 126 GLY A N 1
ATOM 1017 C CA . GLY A 1 126 ? -8.079 12.100 -9.687 1.00 85.62 126 GLY A CA 1
ATOM 1018 C C . GLY A 1 126 ? -9.202 12.555 -8.755 1.00 85.62 126 GLY A C 1
ATOM 1019 O O . GLY A 1 126 ? -10.370 12.363 -9.074 1.00 85.62 126 GLY A O 1
ATOM 1020 N N . ALA A 1 127 ? -8.860 13.232 -7.657 1.00 86.25 127 ALA A N 1
ATOM 1021 C CA . ALA A 1 127 ? -9.823 13.754 -6.691 1.00 86.25 127 ALA A CA 1
ATOM 1022 C C . ALA A 1 127 ? -10.703 14.882 -7.258 1.00 86.25 127 ALA A C 1
ATOM 1024 O O . ALA A 1 127 ? -11.897 14.936 -6.980 1.00 86.25 127 ALA A O 1
ATOM 1025 N N . VAL A 1 128 ? -10.138 15.789 -8.061 1.00 89.00 128 VAL A N 1
ATOM 1026 C CA . VAL A 1 128 ? -10.899 16.889 -8.685 1.00 89.00 128 VAL A CA 1
ATOM 1027 C C . VAL A 1 128 ? -11.844 16.375 -9.777 1.00 89.00 128 VAL A C 1
ATOM 1029 O O . VAL A 1 128 ? -12.906 16.959 -9.995 1.00 89.00 128 VAL A O 1
ATOM 1032 N N . LEU A 1 129 ? -11.471 15.296 -10.469 1.00 87.25 129 LEU A N 1
ATOM 1033 C CA . LEU A 1 129 ? -12.256 14.716 -11.561 1.00 87.25 129 LEU A CA 1
ATOM 1034 C C . LEU A 1 129 ? -13.226 13.610 -11.115 1.00 87.25 129 LEU A C 1
ATOM 1036 O O . LEU A 1 129 ? -14.105 13.251 -11.898 1.00 87.25 129 LEU A O 1
ATOM 1040 N N . SER A 1 130 ? -13.111 13.086 -9.890 1.00 80.38 130 SER A N 1
ATOM 1041 C CA . SER A 1 130 ? -14.079 12.146 -9.316 1.00 80.38 130 SER A CA 1
ATOM 1042 C C . SER A 1 130 ? -15.354 12.890 -8.899 1.00 80.38 130 SER A C 1
ATOM 1044 O O . SER A 1 130 ? -15.473 13.345 -7.760 1.00 80.38 130 SER A O 1
ATOM 1046 N N . LYS A 1 131 ? -16.282 13.067 -9.841 1.00 56.00 131 LYS A N 1
ATOM 1047 C CA . LYS A 1 131 ? -17.664 13.487 -9.577 1.00 56.00 131 LYS A CA 1
ATOM 1048 C C . LYS A 1 131 ? -18.597 12.289 -9.576 1.00 56.00 131 LYS A C 1
ATOM 1050 O O . LYS A 1 131 ? -18.442 11.444 -10.484 1.00 5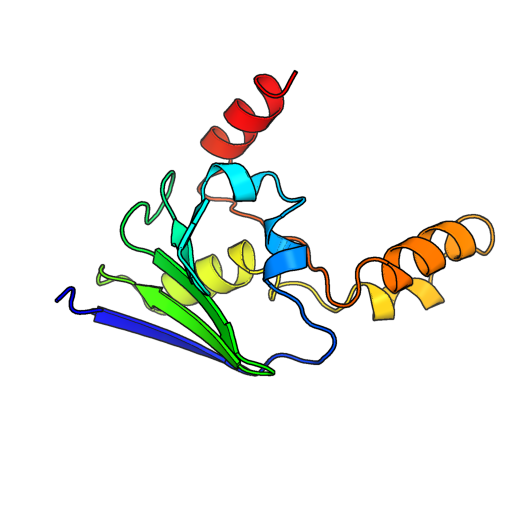6.00 131 LYS A O 1
#

Sequence (131 aa):
MLVYLMIIEVEVDLPYNLDLTMKPSFLSSLYHKEGSWWVKIAGFLAGSLKLKQEGRKFVAKCLKELDRNLLFEEVMFESGLWSKPFEDMVGILTSSIRSSIEFLVEQFPGVRLAVSPRDFKCIFIGAVLSK